Protein AF-A0A1S2Z911-F1 (afdb_monomer_lite)

Sequence (122 aa):
MIIEGFGLPQQYNLDIEELNNSNDSRMTRYLLPEQNKDLEIALVPHTDKGTLSIICHNEVQERLAFILFTVPKEYMTIKVPSELVDEENHPLRYRPFKYEDFINFHYSTRTEKGVLEEFAGL

Radius of gyration: 18.18 Å; chains: 1; bounding box: 42×33×48 Å

Organism: Cicer arietinum (NCBI:txid3827)

Structure (mmCIF, N/CA/C/O backbone):
data_AF-A0A1S2Z911-F1
#
_entry.id   AF-A0A1S2Z911-F1
#
loop_
_atom_site.group_PDB
_atom_site.id
_atom_site.type_symbol
_atom_site.label_atom_id
_atom_site.label_alt_id
_atom_site.label_comp_id
_atom_site.label_asym_id
_atom_site.label_entity_id
_atom_site.label_seq_id
_atom_site.pdbx_PDB_ins_code
_atom_site.Cartn_x
_atom_site.Cartn_y
_atom_site.Cartn_z
_atom_site.occupancy
_atom_site.B_iso_or_equiv
_atom_site.auth_seq_id
_atom_site.auth_comp_id
_atom_site.auth_asym_id
_atom_site.auth_atom_id
_atom_site.pdbx_PDB_model_num
ATOM 1 N N . MET A 1 1 ? -6.065 17.538 -0.454 1.00 75.00 1 MET A N 1
ATOM 2 C CA . MET A 1 1 ? -5.157 16.450 -0.008 1.00 75.00 1 MET A CA 1
ATOM 3 C C . MET A 1 1 ? -5.970 15.161 0.172 1.00 75.00 1 MET A C 1
ATOM 5 O O . MET A 1 1 ? -7.179 15.285 0.289 1.00 75.00 1 MET A O 1
ATOM 9 N N . ILE A 1 2 ? -5.392 13.946 0.134 1.00 87.56 2 ILE A N 1
ATOM 10 C CA . ILE A 1 2 ? -6.179 12.680 0.100 1.00 87.56 2 ILE A CA 1
ATOM 11 C C . ILE A 1 2 ? -7.212 12.611 1.239 1.00 87.56 2 ILE A C 1
ATOM 13 O O . ILE A 1 2 ? -8.381 12.352 0.979 1.00 87.56 2 ILE A O 1
ATOM 17 N N . ILE A 1 3 ? -6.805 12.937 2.469 1.00 90.12 3 ILE A N 1
ATOM 18 C CA . ILE A 1 3 ? -7.676 12.933 3.656 1.00 90.12 3 ILE A CA 1
ATOM 19 C C . ILE A 1 3 ? -8.880 13.870 3.497 1.00 90.12 3 ILE A C 1
ATOM 21 O O . ILE A 1 3 ? -10.021 13.456 3.683 1.00 90.12 3 ILE A O 1
ATOM 25 N N . GLU A 1 4 ? -8.641 15.108 3.062 1.00 90.50 4 GLU A N 1
ATOM 26 C CA . GLU A 1 4 ? -9.700 16.093 2.800 1.00 90.50 4 GLU A CA 1
ATOM 27 C C . GLU A 1 4 ? -10.639 15.643 1.674 1.00 90.50 4 GLU A C 1
ATOM 29 O O . GLU A 1 4 ? -11.843 15.869 1.746 1.00 90.50 4 GLU A O 1
ATOM 34 N N . GLY A 1 5 ? -10.098 14.987 0.641 1.00 93.00 5 GLY A N 1
ATOM 35 C CA . GLY A 1 5 ? -10.874 14.487 -0.495 1.00 93.00 5 GLY A CA 1
ATOM 36 C C . GLY A 1 5 ? -11.881 13.402 -0.109 1.00 93.00 5 GLY A C 1
ATOM 37 O O . GLY A 1 5 ? -12.924 13.294 -0.747 1.00 93.00 5 GLY A O 1
ATOM 38 N N . PHE A 1 6 ? -11.597 12.649 0.956 1.00 92.25 6 PHE A N 1
ATOM 39 C CA . PHE A 1 6 ? -12.514 11.671 1.546 1.00 92.25 6 PHE A CA 1
ATOM 40 C C . PHE A 1 6 ? -13.401 12.255 2.659 1.00 92.25 6 PHE A C 1
ATOM 42 O O . PHE A 1 6 ? -14.185 11.519 3.250 1.00 92.25 6 PHE A O 1
ATOM 49 N N . GLY A 1 7 ? -13.298 13.555 2.964 1.00 93.62 7 GLY A N 1
ATOM 50 C CA . GLY A 1 7 ? -14.063 14.184 4.047 1.00 93.62 7 GLY A CA 1
ATOM 51 C C . GLY A 1 7 ? -13.688 13.680 5.445 1.00 93.62 7 GLY A C 1
ATOM 52 O O . GLY A 1 7 ? -14.488 13.795 6.372 1.00 93.62 7 GLY A O 1
ATOM 53 N N . LEU A 1 8 ? -12.490 13.109 5.601 1.00 92.81 8 LEU A N 1
ATOM 54 C CA . LEU A 1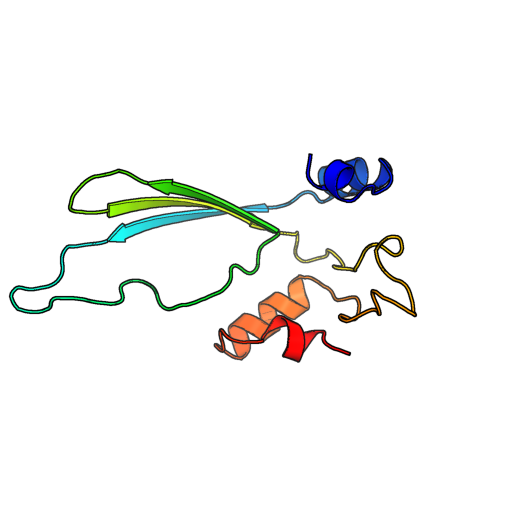 8 ? -12.029 12.552 6.869 1.00 92.81 8 LEU A CA 1
ATOM 55 C C . LEU A 1 8 ? -11.636 13.657 7.867 1.00 92.81 8 LEU A C 1
ATOM 57 O O . LEU A 1 8 ? -11.129 14.707 7.456 1.00 92.81 8 LEU A O 1
ATOM 61 N N . PRO A 1 9 ? -11.808 13.425 9.183 1.00 93.56 9 PRO A N 1
ATOM 62 C CA . PRO A 1 9 ? -11.362 14.352 10.217 1.00 93.56 9 PRO A CA 1
ATOM 63 C C . PRO A 1 9 ? -9.880 14.717 10.102 1.00 93.56 9 PRO A C 1
ATOM 65 O O . PRO A 1 9 ? -9.034 13.879 9.795 1.00 93.56 9 PRO A O 1
ATOM 68 N N . GLN A 1 10 ? -9.544 15.960 10.453 1.00 88.56 10 GLN A N 1
ATOM 69 C CA . GLN A 1 10 ? -8.171 16.469 10.369 1.00 88.56 10 GLN A CA 1
ATOM 70 C C . GLN A 1 10 ? -7.171 15.681 11.236 1.00 88.56 10 GLN A C 1
ATOM 72 O O . GLN A 1 10 ? -5.984 15.682 10.925 1.00 88.56 10 GLN A O 1
ATOM 77 N N . GLN A 1 11 ? -7.640 14.973 12.272 1.00 88.69 11 GLN A N 1
ATOM 78 C CA . GLN A 1 11 ? -6.820 14.074 13.095 1.00 88.69 11 GLN A CA 1
ATOM 79 C C . GLN A 1 11 ? -6.061 13.038 12.251 1.00 88.69 11 GLN A C 1
ATOM 81 O O . GLN A 1 11 ? -4.907 12.754 12.544 1.00 88.69 11 GLN A O 1
ATOM 86 N N . TYR A 1 12 ? -6.640 12.552 11.148 1.00 87.69 12 TYR A N 1
ATOM 87 C CA . TYR A 1 12 ? -5.953 11.613 10.259 1.00 87.69 12 TYR A CA 1
ATOM 88 C C . TYR A 1 12 ? -4.702 12.209 9.593 1.00 87.69 12 TYR A C 1
ATOM 90 O O . TYR A 1 12 ? -3.809 11.460 9.209 1.00 87.69 12 TYR A O 1
ATOM 98 N N . ASN A 1 13 ? -4.596 13.539 9.468 1.00 83.44 13 ASN A N 1
ATOM 99 C CA . ASN A 1 13 ? -3.355 14.164 9.001 1.00 83.44 13 ASN A CA 1
ATOM 100 C C . ASN A 1 13 ? -2.239 14.013 10.041 1.00 83.44 13 ASN A C 1
ATOM 102 O O . ASN A 1 13 ? -1.122 13.673 9.670 1.00 83.44 13 ASN A O 1
ATOM 106 N N . LEU A 1 14 ? -2.554 14.203 11.328 1.00 79.56 14 LEU A N 1
ATOM 107 C CA . LEU A 1 14 ? -1.597 13.999 12.419 1.00 79.56 14 LEU A CA 1
ATOM 108 C C . LEU A 1 14 ? -1.171 12.533 12.488 1.00 79.56 14 LEU A C 1
ATOM 110 O O . LEU A 1 14 ? 0.018 12.248 12.539 1.00 79.56 14 LEU A O 1
ATOM 114 N N . ASP A 1 15 ? -2.123 11.606 12.374 1.00 79.00 15 ASP A N 1
ATOM 115 C CA . ASP A 1 15 ? -1.830 10.171 12.375 1.00 79.00 15 ASP A CA 1
ATOM 116 C C . ASP A 1 15 ? -0.893 9.783 11.208 1.00 79.00 15 ASP A C 1
ATOM 118 O O . ASP A 1 15 ? -0.006 8.947 11.374 1.00 79.00 15 ASP A O 1
ATOM 122 N N . ILE A 1 16 ? -1.048 10.408 10.030 1.00 77.56 16 ILE A N 1
ATOM 123 C CA . ILE A 1 16 ? -0.167 10.216 8.860 1.00 77.56 16 ILE A CA 1
ATOM 124 C C . ILE A 1 16 ? 1.215 10.845 9.052 1.00 77.56 16 ILE A C 1
ATOM 126 O O . ILE A 1 16 ? 2.214 10.267 8.619 1.00 77.56 16 ILE A O 1
ATOM 130 N N . GLU A 1 17 ? 1.297 12.014 9.677 1.00 75.50 17 GLU A N 1
ATOM 131 C CA . GLU A 1 17 ? 2.576 12.655 9.991 1.00 75.50 17 GLU A CA 1
ATOM 132 C C . GLU A 1 17 ? 3.350 11.859 11.058 1.00 75.50 17 GLU A C 1
ATOM 134 O O . GLU A 1 17 ? 4.562 11.665 10.940 1.00 75.50 17 GLU A O 1
ATOM 139 N N . GLU A 1 18 ? 2.648 11.314 12.052 1.00 72.44 18 GLU A N 1
ATOM 140 C CA . GLU A 1 18 ? 3.203 10.474 13.119 1.00 72.44 18 GLU A CA 1
ATOM 141 C C . GLU A 1 18 ? 3.516 9.039 12.673 1.00 72.44 18 GLU A C 1
ATOM 143 O O . GLU A 1 18 ? 4.296 8.339 13.327 1.00 72.44 18 GLU A O 1
ATOM 148 N N . LEU A 1 19 ? 2.973 8.604 11.530 1.00 71.06 19 LEU A N 1
ATOM 149 C CA . LEU A 1 19 ? 3.148 7.260 10.968 1.00 71.06 19 LEU A CA 1
ATOM 150 C C . LEU A 1 19 ? 4.629 6.905 10.686 1.00 71.06 19 LEU A C 1
ATOM 152 O O . LEU A 1 19 ? 4.952 5.739 10.452 1.00 71.06 19 LEU A O 1
ATOM 156 N N . ASN A 1 20 ? 5.548 7.883 10.769 1.00 74.06 20 ASN A N 1
ATOM 157 C CA . ASN A 1 20 ? 7.008 7.720 10.714 1.00 74.06 20 ASN A CA 1
ATOM 158 C C . ASN A 1 20 ? 7.450 6.765 9.593 1.00 74.06 20 ASN A C 1
ATOM 160 O O . ASN A 1 20 ? 8.304 5.901 9.796 1.00 74.06 20 ASN A O 1
ATOM 164 N N . ASN A 1 21 ? 6.811 6.875 8.426 1.00 83.06 21 ASN A N 1
ATOM 165 C CA . ASN A 1 21 ? 6.968 5.934 7.323 1.00 83.06 21 ASN A CA 1
ATOM 166 C C . ASN A 1 21 ? 8.432 5.809 6.888 1.00 83.06 21 ASN A C 1
ATOM 168 O O . ASN A 1 21 ? 9.215 6.758 6.938 1.00 83.06 21 ASN A O 1
ATOM 172 N N . SER A 1 22 ? 8.803 4.622 6.418 1.00 87.88 22 SER A N 1
ATOM 173 C CA . SER A 1 22 ? 10.045 4.449 5.666 1.00 87.88 22 SER A CA 1
ATOM 174 C C . SER A 1 22 ? 9.816 4.757 4.193 1.00 87.88 22 SER A C 1
ATOM 176 O O . SER A 1 22 ? 8.725 4.547 3.665 1.00 87.88 22 SER A O 1
ATOM 178 N N . ASN A 1 23 ? 10.870 5.212 3.523 1.00 90.00 23 ASN A N 1
ATOM 179 C CA . ASN A 1 23 ? 10.877 5.337 2.076 1.00 90.00 23 ASN A CA 1
ATOM 180 C C . ASN A 1 23 ? 11.781 4.260 1.484 1.00 90.00 23 ASN A C 1
ATOM 182 O O . ASN A 1 23 ? 12.908 4.088 1.948 1.00 90.00 23 ASN A O 1
ATOM 186 N N . ASP A 1 24 ? 11.287 3.572 0.462 1.00 92.50 24 ASP A N 1
ATOM 187 C CA . ASP A 1 24 ? 12.083 2.681 -0.379 1.00 92.50 24 ASP A CA 1
ATOM 188 C C . ASP A 1 24 ? 12.153 3.256 -1.797 1.00 92.50 24 ASP A C 1
ATOM 190 O O . ASP A 1 24 ? 11.303 4.051 -2.201 1.00 92.50 24 ASP A O 1
ATOM 194 N N . SER A 1 25 ? 13.175 2.895 -2.564 1.00 94.94 25 SER A N 1
ATOM 195 C CA . SER A 1 25 ? 13.332 3.396 -3.927 1.00 94.94 25 SER A CA 1
ATOM 196 C C . SER A 1 25 ? 13.772 2.309 -4.890 1.00 94.94 25 SER A C 1
ATOM 198 O O . SER A 1 25 ? 14.604 1.462 -4.572 1.00 94.94 25 SER A O 1
ATOM 200 N N . ARG A 1 26 ? 13.238 2.361 -6.111 1.00 95.50 26 ARG A N 1
ATOM 201 C CA . ARG A 1 26 ? 13.603 1.454 -7.197 1.00 95.50 26 ARG A CA 1
ATOM 202 C C . ARG A 1 26 ? 13.971 2.251 -8.435 1.00 95.50 26 ARG A C 1
ATOM 204 O O . ARG A 1 26 ? 13.181 3.046 -8.932 1.00 95.50 26 ARG A O 1
ATOM 211 N N . MET A 1 27 ? 15.150 1.970 -8.973 1.00 95.62 27 MET A N 1
ATOM 212 C CA . MET A 1 27 ? 15.559 2.418 -10.299 1.00 95.62 27 MET A CA 1
ATOM 213 C C . MET A 1 27 ? 15.513 1.226 -11.253 1.00 95.62 27 MET A C 1
ATOM 215 O O . MET A 1 27 ? 16.081 0.172 -10.969 1.00 95.62 27 MET A O 1
ATOM 219 N N . THR A 1 28 ? 14.825 1.369 -12.382 1.00 94.75 28 THR A N 1
ATOM 220 C CA . THR A 1 28 ? 14.681 0.298 -13.374 1.00 94.75 28 THR A CA 1
ATOM 221 C C . THR A 1 28 ? 14.905 0.843 -14.772 1.00 94.75 28 THR A C 1
ATOM 223 O O . THR A 1 28 ? 14.276 1.823 -15.170 1.00 94.75 28 THR A O 1
ATOM 226 N N . ARG A 1 29 ? 15.792 0.188 -15.525 1.00 93.12 29 ARG A N 1
ATOM 227 C CA . ARG A 1 29 ? 16.002 0.436 -16.953 1.00 93.12 29 ARG A CA 1
ATOM 228 C C . ARG A 1 29 ? 15.349 -0.685 -17.756 1.00 93.12 29 ARG A C 1
ATOM 230 O O . ARG A 1 29 ? 15.726 -1.843 -17.607 1.00 93.12 29 ARG A O 1
ATOM 237 N N . TYR A 1 30 ? 14.406 -0.317 -18.609 1.00 90.88 30 TYR A N 1
ATOM 238 C CA . TYR A 1 30 ? 13.703 -1.189 -19.537 1.00 90.88 30 TYR A CA 1
ATOM 239 C C . TYR A 1 30 ? 14.383 -1.105 -20.905 1.00 90.88 30 TYR A C 1
ATOM 241 O O . TYR A 1 30 ? 14.424 -0.036 -21.519 1.00 90.88 30 TYR A O 1
ATOM 249 N N . LEU A 1 31 ? 14.951 -2.226 -21.347 1.00 88.62 31 LEU A N 1
ATOM 250 C CA . LEU A 1 31 ? 15.609 -2.346 -22.647 1.00 88.62 31 LEU A CA 1
ATOM 251 C C . LEU A 1 31 ? 14.579 -2.582 -23.754 1.00 88.62 31 LEU A C 1
ATOM 253 O O . LEU A 1 31 ? 13.456 -3.016 -23.491 1.00 88.62 31 LEU A O 1
ATOM 257 N N . LEU A 1 32 ? 14.981 -2.312 -24.993 1.00 85.62 32 LEU A N 1
ATOM 258 C CA . LEU A 1 32 ? 14.181 -2.676 -26.156 1.00 85.62 32 LEU A CA 1
ATOM 259 C C . LEU A 1 32 ? 14.121 -4.206 -26.305 1.00 85.62 32 LEU A C 1
ATOM 261 O O . LEU A 1 32 ? 15.130 -4.871 -26.044 1.00 85.62 32 LEU A O 1
ATOM 265 N N . PRO A 1 33 ? 12.979 -4.764 -26.745 1.00 84.31 33 PRO A N 1
ATOM 266 C CA . PRO A 1 33 ? 12.883 -6.181 -27.071 1.00 84.31 33 PRO A CA 1
ATOM 267 C C . PRO A 1 33 ? 13.910 -6.591 -28.135 1.00 84.31 33 PRO A C 1
ATOM 269 O O . PRO A 1 33 ? 14.309 -5.788 -28.985 1.00 84.31 33 PRO A O 1
ATOM 272 N N . GLU A 1 34 ? 14.313 -7.861 -28.123 1.00 82.75 34 GLU A N 1
ATOM 273 C CA . GLU A 1 34 ? 15.138 -8.428 -29.195 1.00 82.75 34 GLU A CA 1
ATOM 274 C C . GLU A 1 34 ? 14.439 -8.321 -30.563 1.00 82.75 34 GLU A C 1
ATOM 276 O O . GLU A 1 34 ? 13.210 -8.350 -30.661 1.00 82.75 34 GLU A O 1
ATOM 281 N N . GLN A 1 35 ? 15.229 -8.243 -31.642 1.00 75.62 35 GLN A N 1
ATOM 282 C CA . GLN A 1 35 ? 14.696 -8.205 -33.007 1.00 75.62 35 GLN A CA 1
ATOM 283 C C . GLN A 1 35 ? 13.727 -9.379 -33.238 1.00 75.62 35 GLN A C 1
ATOM 285 O O . GLN A 1 35 ? 14.080 -10.534 -32.997 1.00 75.62 35 GLN A O 1
ATOM 290 N N . ASN A 1 36 ? 12.530 -9.071 -33.754 1.00 73.25 36 ASN A N 1
ATOM 291 C CA . ASN A 1 36 ? 11.396 -9.985 -33.992 1.00 73.25 36 ASN A CA 1
ATOM 292 C C . ASN A 1 36 ? 10.509 -10.327 -32.777 1.00 73.25 36 ASN A C 1
ATOM 294 O O . ASN A 1 36 ? 9.637 -11.187 -32.902 1.00 73.25 36 ASN A O 1
ATOM 298 N N . LYS A 1 37 ? 10.679 -9.669 -31.622 1.00 74.50 37 LYS A N 1
ATOM 299 C CA . LYS A 1 37 ? 9.696 -9.699 -30.526 1.00 74.50 37 LYS A CA 1
ATOM 300 C C . LYS A 1 37 ? 8.982 -8.352 -30.446 1.00 74.50 37 LYS A C 1
ATOM 302 O O . LYS A 1 37 ? 9.581 -7.358 -30.057 1.00 74.50 37 LYS A O 1
ATOM 307 N N . ASP A 1 38 ? 7.695 -8.325 -30.779 1.00 69.31 38 ASP A N 1
ATOM 308 C CA . ASP A 1 38 ? 6.917 -7.078 -30.760 1.00 69.31 38 ASP A CA 1
ATOM 309 C C . ASP A 1 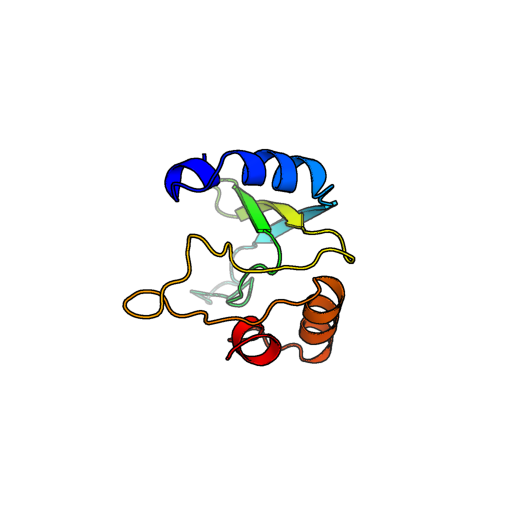38 ? 6.592 -6.605 -29.329 1.00 69.31 38 ASP A C 1
ATOM 311 O O . ASP A 1 38 ? 6.388 -5.413 -29.104 1.00 69.31 38 ASP A O 1
ATOM 315 N N . LEU A 1 39 ? 6.558 -7.521 -28.347 1.00 74.31 39 LEU A N 1
ATOM 316 C CA . LEU A 1 39 ? 6.226 -7.244 -26.944 1.00 74.31 39 LEU A CA 1
ATOM 317 C C . LEU A 1 39 ? 6.951 -8.213 -25.991 1.00 74.31 39 LEU A C 1
ATOM 319 O O . LEU A 1 39 ? 6.830 -9.430 -26.126 1.00 74.31 39 LEU A O 1
ATOM 323 N N . GLU A 1 40 ? 7.639 -7.674 -24.982 1.00 84.69 40 GLU A N 1
ATOM 324 C CA . GLU A 1 40 ? 8.232 -8.435 -23.875 1.00 84.69 40 GLU A CA 1
ATOM 325 C C . GLU A 1 40 ? 7.822 -7.806 -22.533 1.00 84.69 40 GLU A C 1
ATOM 327 O O . GLU A 1 40 ? 7.941 -6.596 -22.333 1.00 84.69 40 GLU A O 1
ATOM 332 N N . ILE A 1 41 ? 7.298 -8.620 -21.609 1.00 87.06 41 ILE A N 1
ATOM 333 C CA . ILE A 1 41 ? 6.901 -8.156 -20.274 1.00 87.06 41 ILE A CA 1
ATOM 334 C C . ILE A 1 41 ? 8.158 -8.041 -19.412 1.00 87.06 41 ILE A C 1
ATOM 336 O O . ILE A 1 41 ? 8.681 -9.041 -18.930 1.00 87.06 41 ILE A O 1
ATOM 340 N N . ALA A 1 42 ? 8.617 -6.813 -19.186 1.00 88.31 42 ALA A N 1
ATOM 341 C CA . ALA A 1 42 ? 9.794 -6.550 -18.358 1.00 88.31 42 ALA A CA 1
ATOM 342 C C . ALA A 1 42 ? 9.494 -6.473 -16.847 1.00 88.31 42 ALA A C 1
ATOM 344 O O . ALA A 1 42 ? 10.389 -6.654 -16.024 1.00 88.31 42 ALA A O 1
ATOM 345 N N . LEU A 1 43 ? 8.241 -6.204 -16.472 1.00 89.44 43 LEU A N 1
ATOM 346 C CA . LEU A 1 43 ? 7.761 -6.241 -15.093 1.00 89.44 43 LEU A CA 1
ATOM 347 C C . LEU A 1 43 ? 6.364 -6.855 -15.090 1.00 89.44 43 LEU A C 1
ATOM 349 O O . LEU A 1 43 ? 5.475 -6.379 -15.796 1.00 89.44 43 LEU A O 1
ATOM 353 N N . VAL A 1 44 ? 6.187 -7.936 -14.331 1.00 89.06 44 VAL A N 1
ATOM 354 C CA . VAL A 1 44 ? 4.907 -8.650 -14.273 1.00 89.06 44 VAL A CA 1
ATOM 355 C C . VAL A 1 44 ? 3.809 -7.758 -13.681 1.00 89.06 44 VAL A C 1
ATOM 357 O O . VAL A 1 44 ? 4.107 -6.904 -12.839 1.00 89.06 44 VAL A O 1
ATOM 360 N N . PRO A 1 45 ? 2.539 -7.931 -14.089 1.00 89.50 45 PRO A N 1
ATOM 361 C CA . PRO A 1 45 ? 1.424 -7.238 -13.454 1.00 89.50 45 PRO A CA 1
ATOM 362 C C . PRO A 1 45 ? 1.408 -7.498 -11.942 1.00 89.50 45 PRO A C 1
ATOM 364 O O . PRO A 1 45 ? 1.407 -8.650 -11.513 1.00 89.50 45 PRO A O 1
ATOM 367 N N . HIS A 1 46 ? 1.400 -6.431 -11.148 1.00 90.50 46 HIS A N 1
ATOM 368 C CA . HIS A 1 46 ? 1.426 -6.476 -9.685 1.00 90.50 46 HIS A CA 1
ATOM 369 C C . HIS A 1 46 ? 0.678 -5.269 -9.108 1.00 90.50 46 HIS A C 1
ATOM 371 O O . HIS A 1 46 ? 0.296 -4.349 -9.835 1.00 90.50 46 HIS A O 1
ATOM 377 N N . THR A 1 47 ? 0.482 -5.280 -7.792 1.00 90.44 47 THR A N 1
ATOM 378 C CA . THR A 1 47 ? 0.074 -4.102 -7.019 1.00 90.44 47 THR A CA 1
ATOM 379 C C . THR A 1 47 ? 1.176 -3.742 -6.034 1.00 90.44 47 THR A C 1
ATOM 381 O O . THR A 1 47 ? 1.811 -4.629 -5.460 1.00 90.44 47 THR A O 1
ATOM 384 N N . ASP A 1 48 ? 1.406 -2.453 -5.817 1.00 92.19 48 ASP A N 1
ATOM 385 C CA . ASP A 1 48 ? 2.333 -2.018 -4.776 1.00 92.19 48 ASP A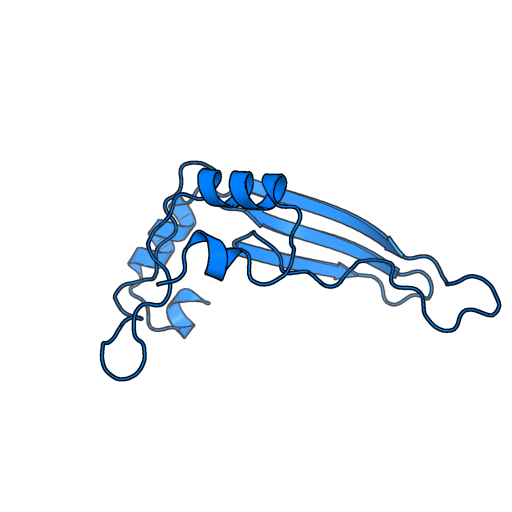 CA 1
ATOM 386 C C . ASP A 1 48 ? 1.745 -2.322 -3.396 1.00 92.19 48 ASP A C 1
ATOM 388 O O . ASP A 1 48 ? 0.537 -2.219 -3.182 1.00 92.19 48 ASP A O 1
ATOM 392 N N . LYS A 1 49 ? 2.604 -2.730 -2.459 1.00 90.00 49 LYS A N 1
ATOM 393 C CA . LYS A 1 49 ? 2.213 -3.107 -1.089 1.00 90.00 49 LYS A CA 1
ATOM 394 C C . LYS A 1 49 ? 2.576 -2.030 -0.055 1.00 90.00 49 LYS A C 1
ATOM 396 O O . LYS A 1 49 ? 2.574 -2.294 1.146 1.00 90.00 49 LYS A O 1
ATOM 401 N N . GLY A 1 50 ? 2.925 -0.835 -0.533 1.00 89.38 50 GLY A N 1
ATOM 402 C CA . GLY A 1 50 ? 3.115 0.376 0.267 1.00 89.38 50 GLY A CA 1
ATOM 403 C C . GLY A 1 50 ? 1.875 1.275 0.244 1.00 89.38 50 GLY A C 1
ATOM 404 O O . GLY A 1 50 ? 0.841 0.914 -0.311 1.00 89.38 50 GLY A O 1
ATOM 405 N N . THR A 1 51 ? 1.990 2.461 0.836 1.00 89.81 51 THR A N 1
ATOM 406 C CA . THR A 1 51 ? 0.900 3.448 0.918 1.00 89.81 51 THR A CA 1
ATOM 407 C C . THR A 1 51 ? 0.811 4.322 -0.332 1.00 89.81 51 THR A C 1
ATOM 409 O O . THR A 1 51 ? -0.283 4.636 -0.794 1.00 89.81 51 THR A O 1
ATOM 412 N N . LEU A 1 52 ? 1.958 4.751 -0.867 1.00 91.38 52 LEU A N 1
ATOM 413 C CA . LEU A 1 52 ? 2.041 5.643 -2.025 1.00 91.38 52 LEU A CA 1
ATOM 414 C C . LEU A 1 52 ? 3.288 5.323 -2.848 1.00 91.38 52 LEU A C 1
ATOM 416 O O . LEU A 1 52 ? 4.357 5.100 -2.282 1.00 91.38 52 LEU A O 1
ATOM 420 N N . SER A 1 53 ? 3.153 5.389 -4.170 1.00 94.44 53 SER A N 1
ATOM 421 C CA . SER A 1 53 ? 4.262 5.279 -5.117 1.00 94.44 53 SER A CA 1
ATOM 422 C C . SER A 1 53 ? 4.287 6.505 -6.021 1.00 94.44 53 SER A C 1
ATOM 424 O O . SER A 1 53 ? 3.282 6.846 -6.646 1.00 94.44 53 SER A O 1
ATOM 426 N N . ILE A 1 54 ? 5.440 7.163 -6.114 1.00 95.56 54 ILE A N 1
ATOM 427 C CA . ILE A 1 54 ? 5.679 8.273 -7.040 1.00 95.56 54 ILE A CA 1
ATOM 428 C C . ILE A 1 54 ? 6.651 7.774 -8.102 1.00 95.56 54 ILE A C 1
ATOM 430 O O . ILE A 1 54 ? 7.766 7.362 -7.782 1.00 95.56 54 ILE A O 1
ATOM 434 N N . ILE A 1 55 ? 6.224 7.799 -9.365 1.00 95.81 55 ILE A N 1
ATOM 435 C CA . ILE A 1 55 ? 7.002 7.298 -10.500 1.00 95.81 55 ILE A CA 1
ATOM 436 C C . ILE A 1 55 ? 7.415 8.473 -11.380 1.00 95.81 55 ILE A C 1
ATOM 438 O O . ILE A 1 55 ? 6.569 9.191 -11.908 1.00 95.81 55 ILE A O 1
ATOM 442 N N . CYS A 1 56 ? 8.717 8.601 -11.604 1.00 95.06 56 CYS A N 1
ATOM 443 C CA . CYS A 1 56 ? 9.303 9.504 -12.584 1.00 95.06 56 CYS A CA 1
ATOM 444 C C . CYS A 1 56 ? 9.993 8.667 -13.660 1.00 95.06 56 CYS A C 1
ATOM 446 O O . CYS A 1 56 ? 10.753 7.752 -13.345 1.00 95.06 56 CYS A O 1
ATOM 448 N N . HIS A 1 57 ? 9.758 8.963 -14.933 1.00 93.06 57 HIS A N 1
ATOM 449 C CA . HIS A 1 57 ? 10.423 8.260 -16.026 1.00 93.06 57 HIS A CA 1
ATOM 450 C C . HIS A 1 57 ? 10.804 9.209 -17.155 1.00 93.06 57 HIS A C 1
ATOM 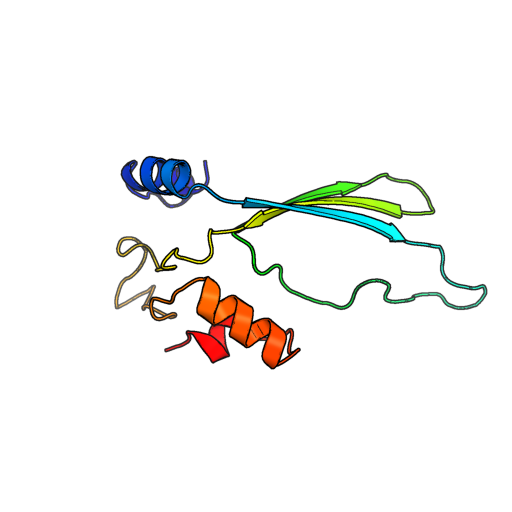452 O O . HIS A 1 57 ? 10.246 10.296 -17.278 1.00 93.06 57 HIS A O 1
ATOM 458 N N . ASN A 1 58 ? 11.759 8.790 -17.979 1.00 89.88 58 ASN A N 1
ATOM 459 C CA . ASN A 1 58 ? 12.078 9.486 -19.220 1.00 89.88 58 ASN A CA 1
ATOM 460 C C . ASN A 1 58 ? 11.084 9.116 -20.345 1.00 89.88 58 ASN A C 1
ATOM 462 O O . ASN A 1 58 ? 10.343 8.134 -20.251 1.00 89.88 58 ASN A O 1
ATOM 466 N N . GLU A 1 59 ? 11.083 9.906 -21.418 1.00 80.00 59 GLU A N 1
ATOM 467 C CA . GLU A 1 59 ? 10.260 9.699 -22.622 1.00 80.00 59 GLU A CA 1
ATOM 468 C C . GLU A 1 59 ? 11.114 9.253 -23.825 1.00 80.00 59 GLU A C 1
ATOM 470 O O . GLU A 1 59 ? 10.938 9.725 -24.944 1.00 80.00 59 GLU A O 1
ATOM 475 N N . VAL A 1 60 ? 12.103 8.380 -23.602 1.00 81.25 60 VAL A N 1
ATOM 476 C CA . VAL A 1 60 ? 13.008 7.899 -24.666 1.00 81.25 60 VAL A CA 1
ATOM 477 C C . VAL A 1 60 ? 12.812 6.406 -24.941 1.00 81.25 60 VAL A C 1
ATOM 479 O O . VAL A 1 60 ? 12.134 5.712 -24.188 1.00 81.25 60 VAL A O 1
ATOM 482 N N . GLN A 1 61 ? 13.416 5.919 -26.031 1.00 78.50 61 GLN A N 1
ATOM 483 C CA . GLN A 1 61 ? 13.260 4.544 -26.528 1.00 78.50 61 GLN A CA 1
ATOM 484 C C . GLN A 1 61 ? 13.626 3.471 -25.486 1.00 78.50 61 GLN A C 1
ATOM 486 O O . GLN A 1 61 ? 12.889 2.504 -25.324 1.00 78.50 61 GLN A O 1
ATOM 491 N N . GLU A 1 62 ? 14.723 3.656 -24.746 1.00 86.44 62 GLU A N 1
ATOM 492 C CA . GLU A 1 62 ? 15.012 2.878 -23.535 1.00 86.44 62 GLU A CA 1
ATOM 493 C C . GLU A 1 62 ? 14.441 3.596 -22.311 1.00 86.44 62 GLU A C 1
ATOM 495 O O . GLU A 1 62 ? 14.925 4.659 -21.900 1.00 86.44 62 GLU A O 1
ATOM 500 N N . ARG A 1 63 ? 13.412 3.010 -21.697 1.00 90.00 63 ARG A N 1
ATOM 501 C CA . ARG A 1 63 ? 12.731 3.649 -20.573 1.00 90.00 63 ARG A CA 1
ATOM 502 C C . ARG A 1 63 ? 13.538 3.474 -19.295 1.00 90.00 63 ARG A C 1
ATOM 504 O O . ARG A 1 63 ? 13.756 2.363 -18.826 1.00 90.00 63 ARG A O 1
ATOM 511 N N . LEU A 1 64 ? 13.913 4.579 -18.673 1.00 93.88 64 LEU A N 1
ATOM 512 C CA . LEU A 1 64 ? 14.431 4.623 -17.317 1.00 93.88 64 LEU A CA 1
ATOM 513 C C . LEU A 1 64 ? 13.327 5.131 -16.396 1.00 93.88 64 LEU A C 1
ATOM 515 O O . LEU A 1 64 ? 12.773 6.203 -16.631 1.00 93.88 64 LEU A O 1
ATOM 519 N N . ALA A 1 65 ? 13.019 4.367 -15.354 1.00 95.38 65 ALA A N 1
ATOM 520 C CA . ALA A 1 65 ? 12.064 4.742 -14.324 1.00 95.38 65 ALA A CA 1
ATOM 521 C C . ALA A 1 65 ? 12.747 4.786 -12.958 1.00 95.38 65 ALA A C 1
ATOM 523 O O . ALA A 1 65 ? 13.489 3.873 -12.593 1.00 95.38 65 ALA A O 1
ATOM 524 N N . PHE A 1 66 ? 12.458 5.837 -12.205 1.00 96.38 66 PHE A N 1
ATOM 525 C CA . PHE A 1 66 ? 12.743 5.954 -10.787 1.00 96.38 66 PHE A CA 1
ATOM 526 C C . PHE A 1 66 ? 11.416 5.965 -10.036 1.00 96.38 66 PHE A C 1
ATOM 528 O O . PHE A 1 66 ? 10.501 6.708 -10.393 1.00 96.38 66 PHE A O 1
ATOM 535 N N . ILE A 1 67 ? 11.310 5.127 -9.016 1.00 96.75 67 ILE A N 1
ATOM 536 C CA . ILE A 1 67 ? 10.111 4.977 -8.204 1.00 96.75 67 ILE A CA 1
ATOM 537 C C . ILE A 1 67 ? 10.496 5.209 -6.752 1.00 96.75 67 ILE A C 1
ATOM 539 O O . ILE A 1 67 ? 11.439 4.586 -6.264 1.00 96.75 67 ILE A O 1
ATOM 543 N N . LEU A 1 68 ? 9.761 6.090 -6.080 1.00 96.31 68 LEU A N 1
ATOM 544 C CA . LEU A 1 68 ? 9.815 6.286 -4.637 1.00 96.31 68 LEU A CA 1
ATOM 545 C C . LEU A 1 68 ? 8.557 5.679 -4.018 1.00 96.31 68 LEU A C 1
ATOM 547 O O . LEU A 1 68 ? 7.450 6.061 -4.394 1.00 96.31 68 LEU A O 1
ATOM 551 N N . PHE A 1 69 ? 8.736 4.770 -3.068 1.00 94.56 69 PHE A N 1
ATOM 552 C CA . PHE A 1 69 ? 7.666 4.137 -2.310 1.00 94.56 69 PHE A CA 1
ATOM 553 C C . PHE A 1 69 ? 7.639 4.700 -0.894 1.00 94.56 69 PHE A C 1
ATOM 555 O O . PHE A 1 69 ? 8.665 4.716 -0.216 1.00 94.56 69 PHE A O 1
ATOM 562 N N . THR A 1 70 ? 6.464 5.097 -0.421 1.00 92.38 70 THR A N 1
ATOM 563 C CA . THR A 1 70 ? 6.209 5.383 0.992 1.00 92.38 70 THR A CA 1
ATOM 564 C C . THR A 1 70 ? 5.574 4.156 1.628 1.00 92.38 70 THR A C 1
ATOM 566 O O . THR A 1 70 ? 4.513 3.697 1.201 1.00 92.38 70 THR A O 1
ATOM 569 N N . VAL A 1 71 ? 6.235 3.619 2.648 1.00 91.06 71 VAL A N 1
ATOM 570 C CA . VAL A 1 71 ? 5.950 2.308 3.230 1.00 91.06 71 VAL A CA 1
ATOM 571 C C . VAL A 1 71 ? 5.653 2.469 4.725 1.00 91.06 71 VAL A C 1
ATOM 573 O O . VAL A 1 71 ? 6.461 3.096 5.423 1.00 91.06 71 VAL A O 1
ATOM 576 N N . PRO A 1 72 ? 4.535 1.919 5.240 1.00 90.75 72 PRO A N 1
ATOM 577 C CA . PRO A 1 72 ? 4.265 1.910 6.672 1.00 90.75 72 PRO A CA 1
ATOM 578 C C . PRO A 1 72 ? 5.404 1.267 7.463 1.00 90.75 72 PRO A C 1
ATOM 580 O O . PRO A 1 72 ? 6.057 0.331 6.999 1.00 90.75 72 PRO A O 1
ATOM 583 N N . LYS A 1 73 ? 5.632 1.738 8.690 1.00 88.56 73 LYS A N 1
ATOM 584 C CA . LYS A 1 73 ? 6.525 1.031 9.616 1.00 88.56 73 LYS A CA 1
ATOM 585 C C . LYS A 1 73 ? 5.940 -0.327 9.996 1.00 88.56 73 LYS A C 1
ATOM 587 O O . LYS A 1 73 ? 4.731 -0.473 10.138 1.00 88.56 73 LYS A O 1
ATOM 592 N N . GLU A 1 74 ? 6.819 -1.296 10.224 1.00 85.62 74 GLU A N 1
ATOM 593 C CA . GLU A 1 74 ? 6.481 -2.696 10.529 1.00 85.62 74 GLU A CA 1
ATOM 594 C C . GLU A 1 74 ? 5.444 -2.837 11.660 1.00 85.62 74 GLU A C 1
ATOM 596 O O . GLU A 1 74 ? 4.468 -3.573 11.530 1.00 85.62 74 GLU A O 1
ATOM 601 N N . TYR A 1 75 ? 5.590 -2.045 12.726 1.00 86.06 75 TYR A N 1
ATOM 602 C CA . TYR A 1 75 ? 4.726 -2.089 13.909 1.00 86.06 75 TYR A CA 1
ATOM 603 C C . TYR A 1 75 ? 3.354 -1.410 13.735 1.00 86.06 75 TYR A C 1
ATOM 605 O O . TYR A 1 75 ? 2.554 -1.396 14.674 1.00 86.06 75 TYR A O 1
ATOM 613 N N . MET A 1 76 ? 3.064 -0.820 12.573 1.00 89.38 76 MET A N 1
ATOM 614 C CA . MET A 1 76 ? 1.815 -0.093 12.349 1.00 89.38 76 MET A CA 1
ATOM 615 C C . MET A 1 76 ? 0.634 -1.035 12.156 1.00 89.38 76 MET A C 1
ATOM 617 O O . MET A 1 76 ? 0.705 -2.019 11.421 1.00 89.38 76 MET A O 1
ATOM 621 N N . THR A 1 77 ? -0.487 -0.693 12.792 1.00 92.38 77 THR A N 1
ATOM 622 C CA . THR A 1 77 ? -1.770 -1.355 12.543 1.00 92.38 77 THR A CA 1
ATOM 623 C C . THR A 1 77 ? -2.505 -0.623 11.430 1.00 92.38 77 THR A C 1
ATOM 625 O O . THR A 1 77 ? -2.902 0.530 11.591 1.00 92.38 77 THR A O 1
ATOM 628 N N . ILE A 1 78 ? -2.706 -1.309 10.311 1.00 92.69 78 ILE A N 1
ATOM 629 C CA . ILE A 1 78 ? -3.504 -0.845 9.184 1.00 92.69 78 ILE A CA 1
ATOM 630 C C . ILE A 1 78 ? -4.971 -1.152 9.478 1.00 92.69 78 ILE A C 1
ATOM 632 O O . ILE A 1 78 ? -5.335 -2.286 9.796 1.00 92.69 78 ILE A O 1
ATOM 636 N N . LYS A 1 79 ? -5.821 -0.129 9.392 1.00 93.62 79 LYS A N 1
ATOM 637 C CA . LYS A 1 79 ? -7.264 -0.231 9.626 1.00 93.62 79 LYS A CA 1
ATOM 638 C C . LYS A 1 79 ? -8.019 0.737 8.727 1.00 93.62 79 LYS A C 1
ATOM 640 O O . LYS A 1 79 ? -7.497 1.790 8.368 1.00 93.62 79 LYS A O 1
ATOM 645 N N . VAL A 1 80 ? -9.257 0.386 8.401 1.00 94.19 80 VAL A N 1
ATOM 646 C CA . VAL A 1 80 ? -10.161 1.284 7.679 1.00 94.19 80 VAL A CA 1
ATOM 647 C C . VAL A 1 80 ? -10.631 2.389 8.639 1.00 94.19 80 VAL A C 1
ATOM 649 O O . VAL A 1 80 ? -11.034 2.062 9.760 1.00 94.19 80 VAL A O 1
ATOM 652 N N . PRO A 1 81 ? -10.580 3.674 8.242 1.00 93.75 81 PRO A N 1
ATOM 653 C CA . PRO A 1 81 ? -11.248 4.755 8.962 1.00 93.75 81 PRO A CA 1
ATOM 654 C C . PRO A 1 81 ? -12.727 4.434 9.190 1.00 93.75 81 PRO A C 1
ATOM 656 O O . PRO A 1 81 ? -13.436 4.111 8.239 1.00 93.75 81 PRO A O 1
ATOM 659 N N . SER A 1 82 ? -13.204 4.522 10.432 1.00 94.31 82 SER A N 1
ATOM 660 C CA . SER A 1 82 ? -14.599 4.196 10.772 1.00 94.31 82 SER A CA 1
ATOM 661 C C . SER A 1 82 ? -15.614 5.072 10.038 1.00 94.31 82 SER A C 1
ATOM 663 O O . SER A 1 82 ? -16.716 4.630 9.755 1.00 94.31 82 SER A O 1
ATOM 665 N N . GLU A 1 83 ? -15.226 6.297 9.694 1.00 95.06 83 GLU A N 1
ATOM 666 C CA . GLU A 1 83 ? -16.026 7.269 8.954 1.00 95.06 83 GLU A CA 1
ATOM 667 C C . GLU A 1 83 ? -16.291 6.847 7.501 1.00 95.06 83 GLU A C 1
ATOM 669 O O . GLU A 1 83 ? -17.186 7.394 6.866 1.00 95.06 83 GLU A O 1
ATOM 674 N N . LEU A 1 84 ? -15.525 5.882 6.975 1.00 95.00 84 LEU A N 1
ATOM 675 C CA . LEU A 1 84 ? -15.700 5.318 5.631 1.00 95.00 84 LEU A CA 1
ATOM 676 C C . LEU A 1 84 ? -16.451 3.981 5.642 1.00 95.00 84 LEU A C 1
ATOM 678 O O . LEU A 1 84 ? -16.502 3.307 4.613 1.00 95.00 84 LEU A O 1
ATOM 682 N N . VAL A 1 85 ? -16.972 3.569 6.799 1.00 96.06 85 VAL A N 1
ATOM 683 C CA . VAL A 1 85 ? -17.659 2.291 6.979 1.00 96.06 85 VAL A CA 1
ATOM 684 C C . VAL A 1 85 ? -19.106 2.549 7.376 1.00 96.06 85 VAL A C 1
ATOM 686 O O . VAL A 1 85 ? -19.375 3.168 8.402 1.00 96.06 85 VAL A O 1
ATOM 689 N N . ASP A 1 86 ? -20.037 2.015 6.593 1.00 95.25 86 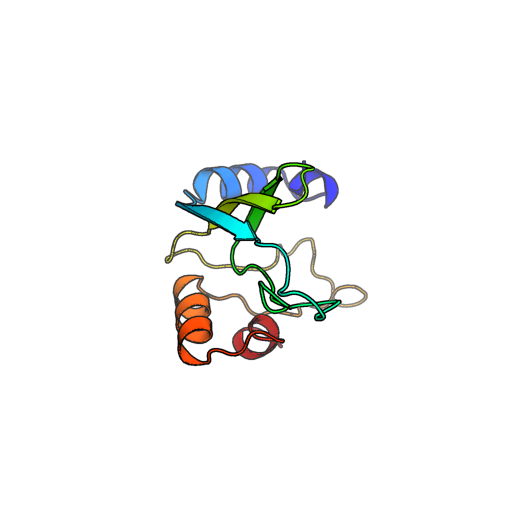ASP A N 1
ATOM 690 C CA . ASP A 1 86 ? -21.463 2.018 6.905 1.00 95.25 86 ASP A CA 1
ATOM 691 C C . ASP A 1 86 ? -22.116 0.690 6.483 1.00 95.25 86 ASP A C 1
ATOM 693 O O . ASP A 1 86 ? -21.651 0.012 5.572 1.00 95.25 86 ASP A O 1
ATOM 697 N N . GLU A 1 87 ? -23.168 0.263 7.184 1.00 92.12 87 GLU A N 1
ATOM 698 C CA . GLU A 1 87 ? -23.765 -1.067 6.967 1.00 92.12 87 GLU A CA 1
ATOM 699 C C . GLU A 1 87 ? -24.548 -1.184 5.648 1.00 92.12 87 GLU A C 1
ATOM 701 O O . GLU A 1 87 ? -24.779 -2.294 5.171 1.00 92.12 87 GLU A O 1
ATOM 706 N N . GLU A 1 88 ? -24.963 -0.062 5.056 1.00 94.25 88 GLU A N 1
ATOM 707 C CA . GLU A 1 88 ? -25.894 -0.039 3.923 1.00 94.25 88 GLU A CA 1
ATOM 708 C C . GLU A 1 88 ? -25.174 0.015 2.566 1.00 94.25 88 GLU A C 1
ATOM 710 O O . GLU A 1 88 ? -25.485 -0.754 1.658 1.00 94.25 88 GLU A O 1
ATOM 715 N N . ASN A 1 89 ? -24.199 0.910 2.429 1.00 93.62 89 ASN A N 1
ATOM 716 C CA . ASN A 1 89 ? -23.527 1.255 1.179 1.00 93.62 89 ASN A CA 1
ATOM 717 C C . ASN A 1 89 ? -22.038 0.873 1.187 1.00 93.62 89 ASN A C 1
ATOM 719 O O . ASN A 1 89 ? -21.505 0.476 0.145 1.00 93.62 89 ASN A O 1
ATOM 723 N N . HIS A 1 90 ? -21.363 0.951 2.339 1.00 94.06 90 HIS A N 1
ATOM 724 C CA . HIS A 1 90 ? -19.914 0.730 2.449 1.00 94.06 90 HIS A CA 1
ATOM 725 C C . HIS A 1 90 ? -19.542 -0.197 3.620 1.00 94.06 90 HIS A C 1
ATOM 727 O O . HIS A 1 90 ? -18.862 0.232 4.557 1.00 94.06 90 HIS A O 1
ATOM 733 N N . PRO A 1 91 ? -19.943 -1.485 3.585 1.00 96.12 91 PRO A N 1
ATOM 734 C CA . PRO A 1 91 ? -19.629 -2.409 4.667 1.00 96.12 91 PRO A CA 1
ATOM 735 C C . PRO A 1 91 ? -18.118 -2.610 4.784 1.00 96.12 91 PRO A C 1
ATOM 737 O O . PRO A 1 91 ? -17.387 -2.579 3.786 1.00 96.12 91 PRO A O 1
ATOM 740 N N . LEU A 1 92 ? -17.648 -2.866 6.006 1.00 97.12 92 LEU A N 1
ATOM 741 C CA . LEU A 1 92 ? -16.247 -3.190 6.256 1.00 97.12 92 LEU A CA 1
ATOM 742 C C . LEU A 1 92 ? -15.851 -4.406 5.407 1.00 97.12 92 LEU A C 1
ATOM 744 O O . LEU A 1 92 ? -16.531 -5.428 5.435 1.00 97.12 92 LEU A O 1
ATOM 748 N N . ARG A 1 93 ? -14.752 -4.297 4.652 1.00 96.00 93 ARG A N 1
ATOM 749 C CA . ARG A 1 93 ? -14.250 -5.384 3.784 1.00 96.00 93 ARG A CA 1
ATOM 750 C C . ARG A 1 93 ? -12.960 -6.023 4.266 1.00 96.00 93 ARG A C 1
ATOM 752 O O . ARG A 1 93 ? -12.636 -7.124 3.838 1.00 96.00 93 ARG A O 1
ATOM 759 N N . TYR A 1 94 ? -12.226 -5.323 5.125 1.00 97.50 94 TYR A N 1
ATOM 760 C CA . TYR A 1 94 ? -10.929 -5.762 5.610 1.00 97.50 94 TYR A CA 1
ATOM 761 C C . TYR A 1 94 ? -10.868 -5.625 7.123 1.00 97.50 94 TYR A C 1
ATOM 763 O O . TYR A 1 94 ? -11.155 -4.556 7.670 1.00 97.50 94 TYR A O 1
ATOM 771 N N . ARG A 1 95 ? -10.470 -6.698 7.803 1.00 97.38 95 ARG A N 1
ATOM 772 C CA . ARG A 1 95 ? -10.151 -6.652 9.230 1.00 97.38 95 ARG A CA 1
ATOM 773 C C . ARG A 1 95 ? -8.883 -5.821 9.457 1.00 97.38 95 ARG A C 1
ATOM 775 O O . ARG A 1 95 ? -7.996 -5.850 8.608 1.00 97.38 95 ARG A O 1
ATOM 782 N N . PRO A 1 96 ? -8.751 -5.115 10.591 1.00 97.25 96 PRO A N 1
ATOM 783 C CA . PRO A 1 96 ? -7.486 -4.493 10.970 1.00 97.25 96 PRO A CA 1
ATOM 784 C C . PRO A 1 96 ? -6.352 -5.522 11.049 1.00 97.25 96 PRO A C 1
ATOM 786 O O . PRO A 1 96 ? -6.564 -6.640 11.523 1.00 97.25 96 PRO A O 1
ATOM 789 N N . PHE A 1 97 ? -5.147 -5.146 10.627 1.00 96.50 97 PHE A N 1
ATOM 790 C CA . PHE A 1 97 ? -3.975 -6.023 10.655 1.00 96.50 97 PHE A CA 1
ATOM 791 C C . PHE A 1 97 ? -2.681 -5.244 10.878 1.00 96.50 97 PHE A C 1
ATOM 793 O O . PHE A 1 97 ? -2.615 -4.046 10.608 1.00 96.50 97 PHE A O 1
ATOM 800 N N . LYS A 1 98 ? -1.627 -5.913 11.349 1.00 95.25 98 LYS A N 1
ATOM 801 C CA . LYS A 1 98 ? -0.297 -5.304 11.410 1.00 95.25 98 LYS A CA 1
ATOM 802 C C . LYS A 1 98 ? 0.406 -5.369 10.062 1.00 95.25 98 LYS A C 1
ATOM 804 O O . LYS A 1 98 ? 0.376 -6.403 9.394 1.00 95.25 98 LYS A O 1
ATOM 809 N N . TYR A 1 99 ? 1.089 -4.291 9.699 1.00 93.81 99 TYR A N 1
ATOM 810 C CA . TYR A 1 99 ? 1.805 -4.211 8.432 1.00 93.81 99 TYR A CA 1
ATOM 811 C C . TYR A 1 99 ? 2.905 -5.278 8.303 1.00 93.81 99 TYR A C 1
ATOM 813 O O . TYR A 1 99 ? 3.011 -5.907 7.251 1.00 93.81 99 TYR A O 1
ATOM 821 N N . GLU A 1 100 ? 3.658 -5.548 9.379 1.00 94.38 100 GLU A N 1
ATOM 822 C CA . GLU A 1 100 ? 4.669 -6.619 9.412 1.00 94.38 100 GLU A CA 1
ATOM 823 C C . GLU A 1 100 ? 4.099 -7.991 9.026 1.00 94.38 100 GLU A C 1
ATOM 825 O O . GLU A 1 100 ? 4.684 -8.704 8.209 1.00 94.38 100 GLU A O 1
ATOM 830 N N . ASP A 1 101 ? 2.925 -8.342 9.554 1.00 95.88 101 ASP A N 1
ATOM 831 C CA . ASP A 1 101 ? 2.308 -9.647 9.323 1.00 95.88 101 ASP A CA 1
ATOM 832 C C . ASP A 1 101 ? 1.875 -9.792 7.859 1.00 95.88 101 ASP A C 1
ATOM 834 O O . ASP A 1 101 ? 2.093 -10.837 7.241 1.00 95.88 101 ASP A O 1
ATOM 838 N N . PHE A 1 102 ? 1.323 -8.722 7.278 1.00 95.12 102 PHE A N 1
ATOM 839 C CA . PHE A 1 102 ? 0.926 -8.692 5.871 1.00 95.12 102 PHE A CA 1
ATOM 840 C C . PHE A 1 102 ? 2.124 -8.846 4.931 1.00 95.12 102 PHE A C 1
ATOM 842 O O . PHE A 1 102 ? 2.078 -9.625 3.976 1.00 95.12 102 PHE A O 1
ATOM 849 N N . ILE A 1 103 ? 3.215 -8.130 5.203 1.00 93.06 103 ILE A N 1
ATOM 850 C CA . ILE A 1 103 ? 4.414 -8.180 4.365 1.00 93.06 103 ILE A CA 1
ATOM 851 C C . ILE A 1 103 ? 5.108 -9.539 4.461 1.00 93.06 103 ILE A C 1
ATOM 853 O O . ILE A 1 103 ? 5.493 -10.102 3.433 1.00 93.06 103 ILE A O 1
ATOM 857 N N . ASN A 1 104 ? 5.184 -10.122 5.658 1.00 94.12 104 ASN A N 1
ATOM 858 C CA . ASN A 1 104 ? 5.687 -11.483 5.841 1.00 94.12 104 ASN A CA 1
ATOM 859 C C . ASN A 1 104 ? 4.839 -12.507 5.071 1.00 94.12 104 ASN A C 1
ATOM 861 O O . ASN A 1 104 ? 5.383 -13.365 4.370 1.00 94.12 104 ASN A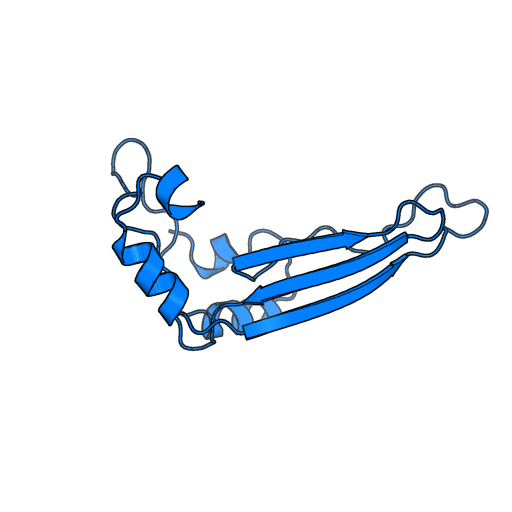 O 1
ATOM 865 N N . PHE A 1 105 ? 3.509 -12.390 5.140 1.00 94.56 105 PHE A N 1
ATOM 866 C CA . PHE A 1 105 ? 2.596 -13.243 4.385 1.00 94.56 105 PHE A CA 1
ATOM 867 C C . PHE A 1 105 ? 2.816 -13.127 2.869 1.00 94.56 105 PHE A C 1
ATOM 869 O O . PHE A 1 105 ? 2.996 -14.147 2.198 1.00 94.56 105 PHE A O 1
ATOM 876 N N . HIS A 1 106 ? 2.882 -11.907 2.332 1.00 91.62 106 HIS A N 1
ATOM 877 C CA . HIS A 1 106 ? 3.124 -11.658 0.909 1.00 91.62 106 HIS A CA 1
ATOM 878 C C . HIS A 1 106 ? 4.435 -12.292 0.413 1.00 91.62 106 HIS A C 1
ATOM 880 O O . HIS A 1 106 ? 4.439 -13.013 -0.588 1.00 91.62 106 HIS A O 1
ATOM 886 N N . TYR A 1 107 ? 5.545 -12.095 1.133 1.00 90.44 107 TYR A N 1
ATOM 887 C CA . TYR A 1 107 ? 6.830 -12.680 0.737 1.00 90.44 107 TYR A CA 1
ATOM 888 C C . TYR A 1 107 ? 6.860 -14.210 0.857 1.00 90.44 107 TYR A C 1
ATOM 890 O O . TYR A 1 107 ? 7.583 -14.866 0.104 1.00 90.44 107 TYR A O 1
ATOM 898 N N . SER A 1 108 ? 6.063 -14.789 1.761 1.00 91.19 108 SER A N 1
ATOM 899 C CA . SER A 1 108 ? 5.974 -16.244 1.941 1.00 91.19 108 SER A CA 1
ATOM 900 C C . SER A 1 108 ? 5.171 -16.952 0.844 1.00 91.19 108 SER A C 1
ATOM 902 O O . SER A 1 108 ? 5.501 -18.076 0.465 1.00 91.19 108 SER A O 1
ATOM 904 N N . THR A 1 109 ? 4.139 -16.297 0.307 1.00 85.19 109 THR A N 1
ATOM 905 C CA . THR A 1 109 ? 3.198 -16.889 -0.658 1.00 85.19 109 THR A CA 1
ATOM 906 C C . THR A 1 109 ? 3.636 -16.682 -2.103 1.00 85.19 109 THR A C 1
ATOM 908 O O . THR A 1 109 ? 3.317 -17.505 -2.961 1.00 85.19 109 THR A O 1
ATOM 911 N N . ARG A 1 110 ? 4.400 -15.611 -2.383 1.00 74.88 110 ARG A N 1
ATOM 912 C CA . ARG A 1 110 ? 4.861 -15.220 -3.733 1.00 74.88 110 ARG A CA 1
ATOM 913 C C . ARG A 1 110 ? 3.711 -15.102 -4.749 1.00 74.88 110 ARG A C 1
ATOM 915 O O . ARG A 1 110 ? 3.943 -15.170 -5.957 1.00 74.88 110 ARG A O 1
ATOM 922 N N . THR A 1 111 ? 2.479 -14.941 -4.268 1.00 76.12 111 THR A N 1
ATOM 923 C CA . THR A 1 111 ? 1.301 -14.628 -5.074 1.00 76.12 111 THR A CA 1
ATOM 924 C C . THR A 1 111 ? 1.167 -13.115 -5.186 1.00 76.12 111 THR A C 1
ATOM 926 O O . THR A 1 111 ? 1.425 -12.378 -4.238 1.00 76.12 111 THR A O 1
ATOM 929 N N . GLU A 1 112 ? 0.782 -12.632 -6.368 1.00 76.25 112 GLU A N 1
ATOM 930 C CA . GLU A 1 112 ? 0.606 -11.190 -6.611 1.00 76.25 112 GLU A CA 1
ATOM 931 C C . GLU A 1 112 ? -0.857 -10.747 -6.575 1.00 76.25 112 GLU A C 1
ATOM 933 O O . GLU A 1 112 ? -1.165 -9.592 -6.277 1.00 76.25 112 GLU A O 1
ATOM 938 N N . LYS A 1 113 ? -1.780 -11.661 -6.882 1.00 82.50 113 LYS A N 1
ATOM 939 C CA . LYS A 1 113 ? -3.196 -11.348 -7.064 1.00 82.50 113 LYS A CA 1
ATOM 940 C C . LYS A 1 113 ? -3.985 -11.667 -5.799 1.00 82.50 113 LYS A C 1
ATOM 942 O O . LYS A 1 113 ? -3.951 -12.800 -5.342 1.00 82.50 113 LYS A O 1
ATOM 947 N N . GLY A 1 114 ? -4.745 -10.692 -5.304 1.00 86.38 114 GLY A N 1
ATOM 948 C CA . GLY A 1 114 ? -5.705 -10.903 -4.216 1.00 86.38 114 GLY A CA 1
ATOM 949 C C . GLY A 1 114 ? -5.084 -11.073 -2.825 1.00 86.38 114 GLY A C 1
ATOM 950 O O . GLY A 1 114 ? -5.748 -11.571 -1.925 1.00 86.38 114 GLY A O 1
ATOM 951 N N . VAL A 1 115 ? -3.806 -10.717 -2.647 1.00 92.12 115 VAL A N 1
ATOM 952 C CA . VAL A 1 115 ? -3.055 -10.992 -1.406 1.00 92.12 115 VAL A CA 1
ATOM 953 C C . VAL A 1 115 ? -3.673 -10.282 -0.202 1.00 92.12 115 VAL A C 1
ATOM 955 O O . VAL A 1 115 ? -3.681 -10.826 0.898 1.00 92.12 115 VAL A O 1
ATOM 958 N N . LEU A 1 116 ? -4.189 -9.064 -0.393 1.00 93.25 116 LEU A N 1
ATOM 959 C CA . LEU A 1 116 ? -4.806 -8.299 0.689 1.00 93.25 116 LEU A CA 1
ATOM 960 C C . LEU A 1 116 ? -6.148 -8.914 1.099 1.00 93.25 116 LEU A C 1
ATOM 962 O O . LEU A 1 116 ? -6.433 -9.031 2.287 1.00 93.25 116 LEU A O 1
ATOM 966 N N . GLU A 1 117 ? -6.949 -9.332 0.124 1.00 94.31 117 GLU A N 1
ATOM 967 C CA . GLU A 1 117 ? -8.221 -10.020 0.324 1.00 94.31 117 GLU A CA 1
ATOM 968 C C . GLU A 1 117 ? -8.019 -11.373 1.012 1.00 94.31 117 GLU A C 1
ATOM 970 O O . GLU A 1 117 ? -8.732 -11.688 1.957 1.00 94.31 117 GLU A O 1
ATOM 975 N N . GLU A 1 118 ? -7.016 -12.146 0.600 1.00 94.69 118 GLU A N 1
ATOM 976 C CA . GLU A 1 118 ? -6.674 -13.419 1.238 1.00 94.69 118 GLU A CA 1
ATOM 977 C C . GLU A 1 118 ? -6.202 -13.222 2.686 1.00 94.69 118 GLU A C 1
ATOM 979 O O . GLU A 1 118 ? -6.582 -13.973 3.586 1.00 94.69 118 GLU A O 1
ATOM 984 N N . PHE A 1 119 ? -5.392 -12.191 2.930 1.00 95.94 119 PHE A N 1
ATOM 985 C CA . PHE A 1 119 ? -4.808 -11.947 4.243 1.00 95.94 119 PHE A CA 1
ATOM 986 C C . PHE A 1 119 ? -5.788 -11.305 5.238 1.00 95.94 119 PHE A C 1
ATOM 988 O O . PHE A 1 119 ? -5.821 -11.676 6.416 1.00 95.94 119 PHE A O 1
ATOM 995 N N . ALA A 1 120 ? -6.570 -10.322 4.792 1.00 97.12 120 ALA A N 1
ATOM 996 C CA . ALA A 1 120 ? -7.361 -9.450 5.656 1.00 97.12 120 ALA A CA 1
ATOM 997 C C . ALA A 1 120 ? -8.845 -9.355 5.281 1.00 97.12 120 ALA A C 1
ATOM 999 O O . ALA A 1 120 ? -9.575 -8.659 5.983 1.00 97.12 120 ALA A O 1
ATOM 1000 N N . GLY A 1 121 ? -9.307 -10.016 4.218 1.00 96.69 121 GLY A N 1
ATOM 1001 C CA . GLY A 1 121 ? -10.715 -10.000 3.819 1.00 96.69 121 GLY A CA 1
ATOM 1002 C C . GLY A 1 121 ? -11.663 -10.527 4.904 1.00 96.69 121 GLY A C 1
ATOM 1003 O O . GLY A 1 121 ? -11.264 -11.321 5.764 1.00 96.69 121 GLY A O 1
ATOM 1004 N N . LEU A 1 122 ? -12.910 -10.051 4.858 1.00 94.12 122 LEU A N 1
ATOM 1005 C CA . LEU A 1 122 ? -14.036 -10.515 5.680 1.00 94.12 122 LEU A CA 1
ATOM 1006 C C . LEU A 1 122 ? -14.956 -11.467 4.911 1.00 94.12 122 LEU A C 1
ATOM 1008 O O . LEU A 1 122 ? -15.136 -11.258 3.689 1.00 94.12 122 LEU A O 1
#

pLDDT: mean 89.46, std 6.94, range [69.31, 97.5]

Foldseek 3Di:
DVCVVLVHDPVVVVVVVVLPWDKDKDKDKADDDDPPDPDDCPDDDADDLADDKDWDWDPDPTIIIMIMGTHGDQADWDDDDPVQDDPPPHHDFFDIDGSNVLVVQCVVVVDGPCSRCVVTGD

Secondary structure (DSSP, 8-state):
-HHHHTT--THHHHHHHHT--EEEEEEEEEPPPPTT-S---SS-S----SSEEEEEE--SSSEEEEEEEEE--TT-EE---GGG--SSSS---B--EEHHHHHHHHHHH---SSHHHHHHB-

InterPro domains:
  IPR027443 Isopenicillin N synthase-like superfamily [G3DSA:2.60.120.330] (55-119)